Protein AF-A0AAX1EHW3-F1 (afdb_monomer_lite)

Sequence (86 aa):
MNKKVFLYGAVFGLISPIIGISAGLQISPVLGNILAFPVIILAYLTDKPFGTWGPSLILLAACLSVFIWTLLFGFISRIFTQSKSS

Structure (mmCIF, N/CA/C/O backbone):
data_AF-A0AAX1EHW3-F1
#
_entry.id   AF-A0AAX1EHW3-F1
#
loop_
_atom_site.group_PDB
_atom_site.id
_atom_site.type_symbol
_atom_site.label_atom_id
_atom_site.label_alt_id
_atom_site.label_comp_id
_atom_site.label_asym_id
_atom_site.label_entity_id
_atom_site.label_seq_id
_atom_site.pdbx_PDB_ins_code
_atom_site.Cartn_x
_atom_site.Cartn_y
_atom_site.Cartn_z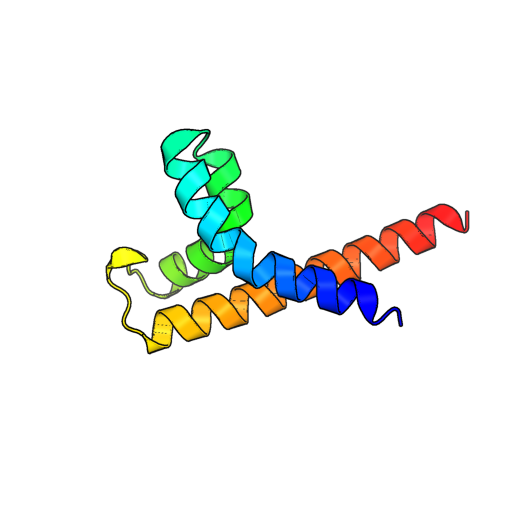
_atom_site.occupancy
_atom_site.B_iso_or_equiv
_atom_site.auth_seq_id
_atom_site.auth_comp_id
_atom_site.auth_asym_id
_atom_site.auth_atom_id
_atom_site.pdbx_PDB_model_num
ATOM 1 N N . MET A 1 1 ? -22.189 -0.337 12.545 1.00 57.50 1 MET A N 1
ATOM 2 C CA . MET A 1 1 ? -20.898 -0.362 11.813 1.00 57.50 1 MET A CA 1
ATOM 3 C C . MET A 1 1 ? -20.414 1.072 11.632 1.00 57.50 1 MET A C 1
ATOM 5 O O . MET A 1 1 ? -21.190 1.898 11.165 1.00 57.50 1 MET A O 1
ATOM 9 N N . ASN A 1 2 ? -19.201 1.407 12.074 1.00 72.06 2 ASN A N 1
ATOM 10 C CA . ASN A 1 2 ? -18.775 2.803 12.206 1.00 72.06 2 ASN A CA 1
ATOM 11 C C . ASN A 1 2 ? -18.213 3.327 10.867 1.00 72.06 2 ASN A C 1
ATOM 13 O O . ASN A 1 2 ? -17.065 3.049 10.527 1.00 72.06 2 ASN A O 1
ATOM 17 N N . LYS A 1 3 ? -19.029 4.060 10.090 1.00 77.25 3 LYS A N 1
ATOM 18 C CA . LYS A 1 3 ? -18.681 4.565 8.738 1.00 77.25 3 LYS A CA 1
ATOM 19 C C . LYS A 1 3 ? -17.359 5.350 8.706 1.00 77.25 3 LYS A C 1
ATOM 21 O O . LYS A 1 3 ? -16.642 5.316 7.713 1.00 77.25 3 LYS A O 1
ATOM 26 N N . LYS A 1 4 ? -17.012 6.003 9.819 1.00 81.50 4 LYS A N 1
ATOM 27 C CA . LYS A 1 4 ? -15.775 6.776 9.981 1.00 81.50 4 LYS A CA 1
ATOM 28 C C . LYS A 1 4 ? -14.518 5.909 9.852 1.00 81.50 4 LYS A C 1
ATOM 30 O O . LYS A 1 4 ? -13.576 6.320 9.194 1.00 81.50 4 LYS A O 1
ATOM 35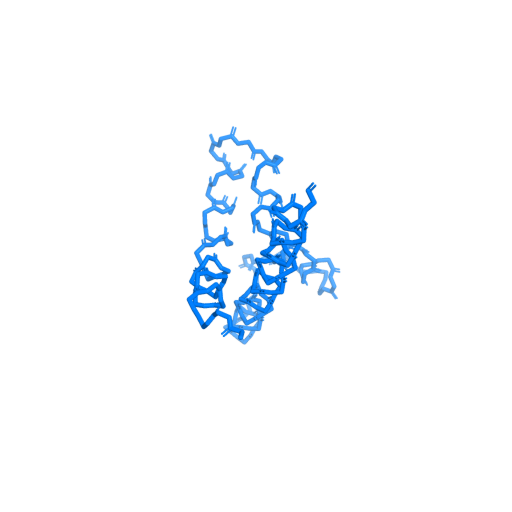 N N . VAL A 1 5 ? -14.518 4.694 10.408 1.00 81.44 5 VAL A N 1
ATOM 36 C CA . VAL A 1 5 ? -13.356 3.781 10.363 1.00 81.44 5 VAL A CA 1
ATOM 37 C C . VAL A 1 5 ? -13.045 3.350 8.930 1.00 81.44 5 VAL A C 1
ATOM 39 O O . VAL A 1 5 ? -11.884 3.318 8.537 1.00 81.44 5 VAL A O 1
ATOM 42 N N . PHE A 1 6 ? -14.085 3.088 8.135 1.00 80.88 6 PHE A N 1
ATOM 43 C CA . PHE A 1 6 ? -13.934 2.781 6.713 1.00 80.88 6 PHE A CA 1
ATOM 44 C C . PHE A 1 6 ? -13.370 3.971 5.936 1.00 80.88 6 PHE A C 1
ATOM 46 O O . PHE A 1 6 ? -12.469 3.791 5.125 1.00 80.88 6 PHE A O 1
ATOM 53 N N . LEU A 1 7 ? -13.851 5.185 6.218 1.00 86.12 7 LEU A N 1
ATOM 54 C CA . LEU A 1 7 ? -13.337 6.394 5.579 1.00 86.12 7 LEU A CA 1
ATOM 55 C C . LEU A 1 7 ? -11.854 6.624 5.910 1.00 86.12 7 LEU A C 1
ATOM 57 O O . LEU A 1 7 ? -11.071 6.906 5.008 1.00 86.12 7 LEU A O 1
ATOM 61 N N . TYR A 1 8 ? -11.453 6.445 7.174 1.00 84.69 8 TYR A N 1
ATOM 62 C CA . TYR A 1 8 ? -10.048 6.547 7.577 1.00 84.69 8 TYR A CA 1
ATOM 63 C C . TYR A 1 8 ? -9.176 5.489 6.903 1.00 84.69 8 TYR A C 1
ATOM 65 O O . TYR A 1 8 ? -8.121 5.831 6.383 1.00 84.69 8 TYR A O 1
ATOM 73 N N . GLY A 1 9 ? -9.627 4.232 6.857 1.00 85.81 9 GLY A N 1
ATOM 74 C CA . GLY A 1 9 ? -8.904 3.162 6.171 1.00 85.81 9 GLY A CA 1
ATOM 75 C C . GLY A 1 9 ? -8.762 3.412 4.667 1.00 85.81 9 GLY A C 1
ATOM 76 O O . GLY A 1 9 ? -7.696 3.167 4.108 1.00 85.81 9 GLY A O 1
ATOM 77 N N . ALA A 1 10 ? -9.788 3.978 4.026 1.00 86.44 10 ALA A N 1
ATOM 78 C CA . ALA A 1 10 ? -9.751 4.302 2.605 1.00 86.44 10 ALA A CA 1
ATOM 79 C C . ALA A 1 10 ? -8.796 5.463 2.295 1.00 86.44 10 ALA A C 1
ATOM 81 O O . ALA A 1 10 ? -7.961 5.352 1.399 1.00 86.44 10 ALA A O 1
ATOM 82 N N . VAL A 1 11 ? -8.873 6.555 3.062 1.00 89.31 11 VAL A N 1
ATOM 83 C CA . VAL A 1 11 ? -7.962 7.703 2.916 1.00 89.31 11 VAL A CA 1
ATOM 84 C C . VAL A 1 11 ? -6.522 7.279 3.204 1.00 89.31 11 VAL A C 1
ATOM 86 O O . VAL A 1 11 ? -5.615 7.603 2.438 1.00 89.31 11 VAL A O 1
ATOM 89 N N . PHE A 1 12 ? -6.311 6.494 4.263 1.00 90.00 12 PHE A N 1
ATOM 90 C CA . PHE A 1 12 ? -4.995 5.966 4.597 1.00 90.00 12 PHE A CA 1
ATOM 91 C C . PHE A 1 12 ? -4.461 5.053 3.494 1.00 90.00 12 PHE A C 1
ATOM 93 O O . PHE A 1 12 ? -3.315 5.203 3.093 1.00 90.00 12 PHE A O 1
ATOM 100 N N . GLY A 1 13 ? -5.283 4.161 2.938 1.00 88.25 13 GLY A N 1
ATOM 101 C CA . GLY A 1 13 ? -4.858 3.268 1.864 1.00 88.25 13 GLY A CA 1
ATOM 102 C C . GLY A 1 13 ? -4.478 3.976 0.566 1.00 88.25 13 GLY A C 1
ATOM 103 O O . GLY A 1 13 ? -3.691 3.436 -0.206 1.00 88.25 13 GLY A O 1
ATOM 104 N N . LEU A 1 14 ? -4.968 5.193 0.337 1.00 88.88 14 LEU A N 1
ATOM 105 C CA . LEU A 1 14 ? -4.600 5.991 -0.832 1.00 88.88 14 LEU A CA 1
ATOM 106 C C . LEU A 1 14 ? -3.260 6.719 -0.630 1.00 88.88 14 LEU A C 1
ATOM 108 O O . LEU A 1 14 ? -2.454 6.817 -1.551 1.00 88.88 14 LEU A O 1
ATOM 112 N N . ILE A 1 15 ? -2.999 7.183 0.593 1.00 88.56 15 ILE A N 1
ATOM 113 C CA . ILE A 1 15 ? -1.800 7.958 0.943 1.00 88.56 15 ILE A CA 1
ATOM 114 C C . ILE A 1 15 ? -0.617 7.042 1.314 1.00 88.56 15 ILE A C 1
ATOM 116 O O . ILE A 1 15 ? 0.535 7.345 1.002 1.00 88.56 15 ILE A O 1
ATOM 120 N N . SER A 1 16 ? -0.896 5.907 1.957 1.00 88.94 16 SER A N 1
ATOM 121 C CA . SER A 1 16 ? 0.091 4.971 2.506 1.00 88.94 16 SER A CA 1
ATOM 122 C C . SER A 1 16 ? 1.122 4.488 1.477 1.00 88.94 16 SER A C 1
ATOM 124 O O . SER A 1 16 ? 2.309 4.565 1.782 1.00 88.94 16 SER A O 1
ATOM 126 N N . PRO A 1 17 ? 0.760 4.107 0.235 1.00 85.12 17 PRO A N 1
ATOM 127 C CA . PRO A 1 17 ? 1.750 3.727 -0.773 1.00 85.12 17 PRO A CA 1
ATOM 128 C C . PRO A 1 17 ? 2.722 4.850 -1.144 1.00 85.12 17 PRO A C 1
ATOM 130 O O . PRO A 1 17 ? 3.915 4.605 -1.302 1.00 85.12 17 PRO A O 1
ATOM 133 N N . ILE A 1 18 ? 2.229 6.088 -1.251 1.00 85.19 18 ILE A N 1
ATOM 134 C CA . ILE A 1 18 ? 3.035 7.261 -1.626 1.00 85.19 18 ILE A CA 1
ATOM 135 C C . ILE A 1 18 ? 4.043 7.574 -0.517 1.00 85.19 18 ILE A C 1
ATOM 137 O O . ILE A 1 18 ? 5.235 7.774 -0.775 1.00 85.19 18 ILE A O 1
ATOM 141 N N . ILE A 1 19 ? 3.570 7.565 0.732 1.00 86.50 19 ILE A N 1
ATOM 142 C CA . ILE A 1 19 ? 4.433 7.729 1.901 1.00 86.50 19 ILE A CA 1
ATOM 143 C C . ILE A 1 19 ? 5.400 6.550 2.009 1.00 86.50 19 ILE A C 1
ATOM 145 O O . ILE A 1 19 ? 6.573 6.768 2.275 1.00 86.50 19 ILE A O 1
ATOM 149 N N . GLY A 1 20 ? 4.952 5.320 1.764 1.00 85.50 20 GLY A N 1
ATOM 150 C CA . GLY A 1 20 ? 5.769 4.113 1.861 1.00 85.50 20 GLY A CA 1
ATOM 151 C C . GLY A 1 20 ? 6.943 4.111 0.889 1.00 85.50 20 GLY A C 1
ATOM 152 O O . GLY A 1 20 ? 8.069 3.848 1.296 1.00 85.50 20 GLY A O 1
ATOM 153 N N . ILE A 1 21 ? 6.719 4.494 -0.369 1.00 84.25 21 ILE A N 1
ATOM 154 C CA . ILE A 1 21 ? 7.799 4.622 -1.358 1.00 84.25 21 ILE A CA 1
ATOM 155 C C . ILE A 1 21 ? 8.798 5.709 -0.930 1.00 84.25 21 ILE A C 1
ATOM 157 O O . ILE A 1 21 ? 10.009 5.497 -0.978 1.00 84.25 21 ILE A O 1
ATOM 161 N N . SER A 1 22 ? 8.302 6.850 -0.445 1.00 84.31 22 SER A N 1
ATOM 162 C CA . SER A 1 22 ? 9.149 7.982 -0.040 1.00 84.31 22 SER A CA 1
ATOM 163 C C . SER A 1 22 ? 9.955 7.679 1.233 1.00 84.31 22 SER A C 1
ATOM 165 O O . SER A 1 22 ? 11.165 7.898 1.285 1.00 84.31 22 SER A O 1
ATOM 167 N N . ALA A 1 23 ? 9.302 7.113 2.250 1.00 83.31 23 ALA A N 1
ATOM 168 C CA . ALA A 1 23 ? 9.907 6.710 3.517 1.00 83.31 23 ALA A CA 1
ATOM 169 C C . ALA A 1 23 ? 10.858 5.518 3.350 1.00 83.31 23 ALA A C 1
ATOM 171 O O . ALA A 1 23 ? 11.878 5.453 4.033 1.00 83.31 23 ALA A O 1
ATOM 172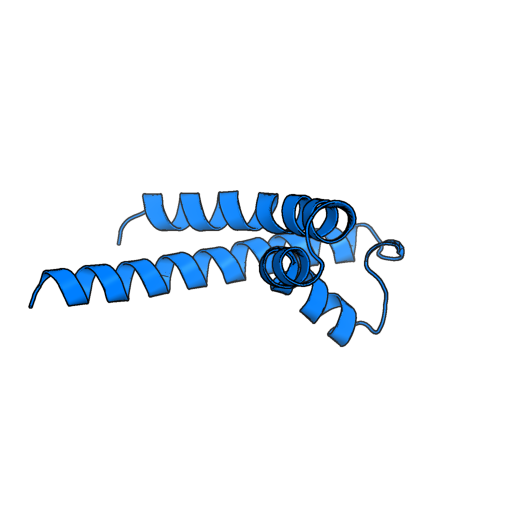 N N . GLY A 1 24 ? 10.556 4.601 2.426 1.00 83.75 24 GLY A N 1
ATOM 173 C CA . GLY A 1 24 ? 11.428 3.486 2.064 1.00 83.75 24 GLY A CA 1
ATOM 174 C C . GLY A 1 24 ? 12.771 3.945 1.508 1.00 83.75 24 GLY A C 1
ATOM 175 O O . GLY A 1 24 ? 13.798 3.346 1.815 1.00 83.75 24 GLY A O 1
ATOM 176 N N . LEU A 1 25 ? 12.759 5.036 0.739 1.00 81.56 25 LEU A N 1
ATOM 177 C CA . LEU A 1 25 ? 13.956 5.596 0.122 1.00 81.56 25 LEU A CA 1
ATOM 178 C C . LEU A 1 25 ? 14.768 6.484 1.078 1.00 81.56 25 LEU A C 1
ATOM 180 O O . LEU A 1 25 ? 15.991 6.494 0.996 1.00 81.56 25 LEU A O 1
ATOM 184 N N . GLN A 1 26 ? 14.103 7.236 1.964 1.00 83.06 26 GLN A N 1
ATOM 185 C CA . GLN A 1 26 ? 14.753 8.283 2.769 1.00 83.06 26 GLN A CA 1
ATOM 186 C C . GLN A 1 26 ? 14.955 7.935 4.250 1.00 83.06 26 GLN A C 1
ATOM 188 O O . GLN A 1 26 ? 15.840 8.502 4.883 1.00 83.06 26 GLN A O 1
ATOM 193 N N . ILE A 1 27 ? 14.133 7.052 4.825 1.00 83.12 27 ILE A N 1
ATOM 194 C CA . ILE A 1 27 ? 14.082 6.823 6.279 1.00 83.12 27 ILE A CA 1
ATOM 195 C C . ILE A 1 27 ? 14.480 5.387 6.610 1.00 83.12 27 ILE A C 1
ATOM 197 O O . ILE A 1 27 ? 15.412 5.151 7.374 1.00 83.12 27 ILE A O 1
ATOM 201 N N . SER A 1 28 ? 13.747 4.412 6.070 1.00 87.38 28 SER A N 1
ATOM 202 C CA . SER A 1 28 ? 14.001 2.998 6.327 1.00 87.38 28 SER A CA 1
ATOM 203 C C . SER A 1 28 ? 13.285 2.109 5.306 1.00 87.38 28 SER A C 1
ATOM 205 O O . SER A 1 28 ? 12.056 2.204 5.186 1.00 87.38 28 SER A O 1
ATOM 207 N N . PRO A 1 29 ? 13.997 1.164 4.661 1.00 85.19 29 PRO A N 1
ATOM 208 C CA . PRO A 1 29 ? 13.394 0.191 3.750 1.00 85.19 29 PRO A CA 1
ATOM 209 C C . PRO A 1 29 ? 12.285 -0.641 4.406 1.00 85.19 29 PRO A C 1
ATOM 211 O O . PRO A 1 29 ? 11.288 -0.969 3.768 1.00 85.19 29 PRO A O 1
ATOM 214 N N . VAL A 1 30 ? 12.422 -0.951 5.700 1.00 87.88 30 VAL A N 1
ATOM 215 C CA . VAL A 1 30 ? 11.444 -1.765 6.438 1.00 87.88 30 VAL A CA 1
ATOM 216 C C . VAL A 1 30 ? 10.110 -1.033 6.558 1.00 87.88 30 VAL A C 1
ATOM 218 O O . VAL A 1 30 ? 9.060 -1.601 6.264 1.00 87.88 30 VAL A O 1
ATOM 221 N N . LEU A 1 31 ? 10.145 0.244 6.947 1.00 83.38 31 LEU A N 1
ATOM 222 C CA . LEU A 1 31 ? 8.935 1.045 7.112 1.00 83.38 31 LEU A CA 1
ATOM 223 C C . LEU A 1 31 ? 8.242 1.290 5.766 1.00 83.38 31 LEU A C 1
ATOM 225 O O . LEU A 1 31 ? 7.018 1.186 5.671 1.00 83.38 31 LEU A O 1
ATOM 229 N N . GLY A 1 32 ? 9.031 1.547 4.719 1.00 86.81 32 GLY A N 1
ATOM 230 C CA . GLY A 1 32 ? 8.514 1.680 3.362 1.00 86.81 32 GLY A CA 1
ATOM 231 C C . GLY A 1 32 ? 7.812 0.417 2.875 1.00 86.81 32 GLY A C 1
ATOM 232 O O . GLY A 1 32 ? 6.713 0.502 2.328 1.00 86.81 32 GLY A O 1
ATOM 233 N N . ASN A 1 33 ? 8.383 -0.755 3.167 1.00 87.44 33 ASN A N 1
ATOM 234 C CA . ASN A 1 33 ? 7.789 -2.034 2.796 1.00 87.44 33 ASN A CA 1
ATOM 235 C C . ASN A 1 33 ? 6.455 -2.309 3.496 1.00 87.44 33 ASN A C 1
ATOM 237 O O . ASN A 1 33 ? 5.548 -2.860 2.880 1.00 87.44 33 ASN A O 1
ATOM 241 N N . ILE A 1 34 ? 6.308 -1.906 4.760 1.00 87.94 34 ILE A N 1
ATOM 242 C CA . ILE A 1 34 ? 5.052 -2.076 5.505 1.00 87.94 34 ILE A CA 1
ATOM 243 C C . ILE A 1 34 ? 3.949 -1.184 4.920 1.00 87.94 34 ILE A C 1
ATOM 245 O O . ILE A 1 34 ? 2.833 -1.641 4.682 1.00 87.94 34 ILE A O 1
ATOM 249 N N . LEU A 1 35 ? 4.258 0.087 4.661 1.00 87.88 35 LEU A N 1
ATOM 250 C CA . LEU A 1 35 ? 3.296 1.062 4.135 1.00 87.88 35 LEU A CA 1
ATOM 251 C C . LEU A 1 35 ? 2.898 0.749 2.682 1.00 87.88 35 LEU A C 1
ATOM 253 O O . LEU A 1 35 ? 1.715 0.719 2.338 1.00 87.88 35 LEU A O 1
ATOM 257 N N . ALA A 1 36 ? 3.881 0.436 1.836 1.00 89.00 36 ALA A N 1
ATOM 258 C CA . ALA A 1 36 ? 3.673 0.098 0.430 1.00 89.00 36 ALA A CA 1
ATOM 259 C C . ALA A 1 36 ? 3.352 -1.389 0.191 1.00 89.00 36 ALA A C 1
ATOM 261 O O . ALA A 1 36 ? 3.320 -1.823 -0.961 1.00 89.00 36 ALA A O 1
ATOM 262 N N . PHE A 1 37 ? 3.075 -2.173 1.239 1.00 88.56 37 PHE A N 1
ATOM 263 C CA . PHE A 1 37 ? 2.842 -3.619 1.147 1.00 88.56 37 PHE A CA 1
ATOM 264 C C . PHE A 1 37 ? 1.837 -4.038 0.052 1.00 88.56 37 PHE A C 1
ATOM 266 O O . PHE A 1 37 ? 2.168 -4.933 -0.729 1.00 88.56 37 PHE A O 1
ATOM 273 N N . PRO A 1 38 ? 0.667 -3.381 -0.110 1.00 87.62 38 PRO A N 1
ATOM 274 C CA . PRO A 1 38 ? -0.260 -3.693 -1.202 1.00 87.62 38 PRO A CA 1
ATOM 275 C C . PRO A 1 38 ? 0.359 -3.570 -2.599 1.00 87.62 38 PRO A C 1
ATOM 277 O O . PRO A 1 38 ? 0.105 -4.391 -3.478 1.00 87.62 38 PRO A O 1
ATOM 280 N N . VAL A 1 39 ? 1.187 -2.544 -2.801 1.00 87.81 39 VAL A N 1
ATOM 281 C CA . VAL A 1 39 ? 1.862 -2.274 -4.076 1.00 87.81 39 VAL A CA 1
ATOM 282 C C . VAL A 1 39 ? 2.988 -3.275 -4.303 1.00 87.81 39 VAL A C 1
ATOM 284 O O . VAL A 1 39 ? 3.165 -3.754 -5.418 1.00 87.81 39 VAL A O 1
ATOM 287 N N . ILE A 1 40 ? 3.705 -3.642 -3.243 1.00 88.62 40 ILE A N 1
ATOM 288 C CA . ILE A 1 40 ? 4.774 -4.639 -3.294 1.00 88.62 40 ILE A CA 1
ATOM 289 C C . ILE A 1 40 ? 4.220 -6.007 -3.688 1.00 88.62 40 ILE A C 1
ATOM 291 O O . ILE A 1 40 ? 4.773 -6.638 -4.582 1.00 88.62 40 ILE A O 1
ATOM 295 N N . ILE A 1 41 ? 3.105 -6.446 -3.093 1.00 88.25 41 ILE A N 1
ATOM 296 C CA . ILE A 1 41 ? 2.447 -7.698 -3.497 1.00 88.25 41 ILE A CA 1
ATOM 297 C C . ILE A 1 41 ? 2.111 -7.666 -4.984 1.00 88.25 41 ILE A C 1
ATOM 299 O O . ILE A 1 41 ? 2.403 -8.615 -5.703 1.00 88.25 41 ILE A O 1
ATOM 303 N N . LEU A 1 42 ? 1.515 -6.573 -5.460 1.00 88.44 42 LEU A N 1
ATOM 304 C CA . LEU A 1 42 ? 1.138 -6.473 -6.863 1.00 88.44 42 LEU A CA 1
ATOM 305 C C . LEU A 1 42 ? 2.371 -6.450 -7.788 1.00 88.44 42 LEU A C 1
ATOM 307 O O . LEU A 1 42 ? 2.311 -6.994 -8.887 1.00 88.44 42 LEU A O 1
ATOM 311 N N . ALA A 1 43 ? 3.507 -5.911 -7.337 1.00 88.06 43 ALA A N 1
ATOM 312 C CA . ALA A 1 43 ? 4.787 -5.992 -8.049 1.00 88.06 43 ALA A CA 1
ATOM 313 C C . ALA A 1 43 ? 5.329 -7.418 -8.122 1.00 88.06 43 ALA A C 1
ATOM 315 O O . ALA A 1 43 ? 5.753 -7.835 -9.196 1.00 88.06 43 ALA A O 1
ATOM 316 N N . TYR A 1 44 ? 5.226 -8.187 -7.036 1.00 88.50 44 TYR A N 1
ATOM 317 C CA . TYR A 1 44 ? 5.562 -9.611 -7.049 1.00 88.50 44 TYR A CA 1
ATOM 318 C C . TYR A 1 44 ? 4.634 -10.422 -7.959 1.00 88.50 44 TYR A C 1
ATOM 320 O O . TYR A 1 44 ? 5.099 -11.302 -8.666 1.00 88.50 44 TYR A O 1
ATOM 328 N N . LEU A 1 45 ? 3.334 -10.117 -7.986 1.00 89.00 45 LEU A N 1
ATOM 329 C CA . LEU A 1 45 ? 2.372 -10.832 -8.835 1.00 89.00 45 LEU A CA 1
ATOM 330 C C . LEU A 1 45 ? 2.524 -10.524 -10.328 1.00 89.00 45 LEU A C 1
ATOM 332 O O . LEU A 1 45 ? 2.056 -11.291 -11.164 1.00 89.00 45 LEU A O 1
ATOM 336 N N . THR A 1 46 ? 3.104 -9.374 -10.665 1.00 88.31 46 THR A N 1
ATOM 337 C CA . THR A 1 46 ? 3.236 -8.911 -12.052 1.00 88.31 46 THR A CA 1
ATOM 338 C C . THR A 1 46 ? 4.655 -9.031 -12.591 1.00 88.31 46 THR A C 1
ATOM 340 O O . THR A 1 46 ? 4.866 -8.694 -13.757 1.00 88.31 46 THR A O 1
ATOM 343 N N . ASP A 1 47 ? 5.609 -9.468 -11.758 1.00 87.88 47 ASP A N 1
ATOM 344 C CA . ASP A 1 47 ? 7.052 -9.503 -12.033 1.00 87.88 47 ASP A CA 1
ATOM 345 C C . ASP A 1 47 ? 7.581 -8.189 -12.637 1.00 87.88 47 ASP A C 1
ATOM 347 O O . ASP A 1 47 ? 8.503 -8.160 -13.456 1.00 87.88 47 ASP A O 1
ATOM 351 N N . LYS A 1 48 ? 6.967 -7.061 -12.257 1.00 87.00 48 LYS A N 1
ATOM 352 C CA . LYS A 1 48 ? 7.267 -5.736 -12.807 1.00 87.00 48 LYS A CA 1
ATOM 353 C C . LYS A 1 48 ? 7.446 -4.710 -11.696 1.00 87.00 48 LYS A C 1
ATOM 355 O O . LYS A 1 48 ? 6.545 -4.552 -10.868 1.00 87.00 48 LYS A O 1
ATOM 360 N N . PRO A 1 49 ? 8.549 -3.942 -11.699 1.00 85.56 49 PRO A N 1
ATOM 361 C CA . PRO A 1 49 ? 8.752 -2.887 -10.719 1.00 85.56 49 PRO A CA 1
ATOM 362 C C . PRO A 1 49 ? 7.740 -1.754 -10.928 1.00 85.56 49 PRO A C 1
ATOM 364 O O . PRO A 1 49 ? 7.406 -1.410 -12.064 1.00 85.56 49 PRO A O 1
ATOM 367 N N . PHE A 1 50 ? 7.308 -1.131 -9.828 1.00 81.69 50 PHE A N 1
ATOM 368 C CA . PHE A 1 50 ? 6.278 -0.082 -9.813 1.00 81.69 50 PHE A CA 1
ATOM 369 C C . PHE A 1 50 ? 6.514 1.036 -10.844 1.00 81.69 50 PHE A C 1
ATOM 371 O O . PHE A 1 50 ? 5.584 1.461 -11.523 1.00 81.69 50 PHE A O 1
ATOM 378 N N . GLY A 1 51 ? 7.766 1.469 -11.032 1.00 82.69 51 GLY A N 1
ATOM 379 C CA . GLY A 1 51 ? 8.122 2.531 -11.984 1.00 82.69 51 GLY A CA 1
ATOM 380 C C . GLY A 1 51 ? 7.901 2.194 -13.467 1.00 82.69 51 GLY A C 1
ATOM 381 O O . GLY A 1 51 ? 8.009 3.079 -14.305 1.00 82.69 51 GLY A O 1
ATOM 382 N N . THR A 1 52 ? 7.591 0.937 -13.803 1.00 88.38 52 THR A N 1
ATOM 383 C CA . THR A 1 52 ? 7.322 0.484 -15.184 1.00 88.38 52 THR A CA 1
ATOM 384 C C . THR A 1 52 ? 5.837 0.282 -15.475 1.00 88.38 52 THR A C 1
ATOM 386 O O . THR A 1 52 ? 5.460 -0.144 -16.568 1.00 88.38 52 THR A O 1
ATOM 389 N N . TRP A 1 53 ? 4.973 0.533 -14.493 1.00 91.75 53 TRP A N 1
ATOM 390 C CA . TRP A 1 53 ? 3.552 0.262 -14.627 1.00 91.75 53 TRP A CA 1
ATOM 391 C C . TRP A 1 53 ? 2.840 1.304 -15.479 1.00 91.75 53 TRP A C 1
ATOM 393 O O . TRP A 1 53 ? 3.049 2.508 -15.348 1.00 91.75 53 TRP A O 1
ATOM 403 N N . GLY A 1 54 ? 1.933 0.819 -16.326 1.00 9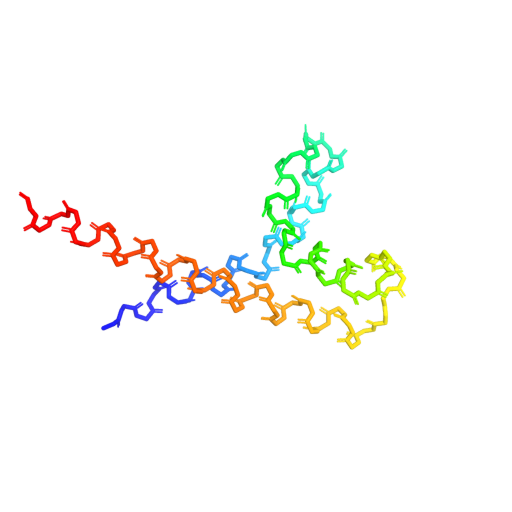1.62 54 GLY A N 1
ATOM 404 C CA . GLY A 1 54 ? 0.989 1.679 -17.024 1.00 91.62 54 GLY A CA 1
ATOM 405 C C . GLY A 1 54 ? -0.089 2.242 -16.082 1.00 91.62 54 GLY A C 1
ATOM 406 O O . GLY A 1 54 ? -0.289 1.721 -14.979 1.00 91.62 54 GLY A O 1
ATOM 407 N N . PRO A 1 55 ? -0.855 3.251 -16.533 1.00 89.75 55 PRO A N 1
ATOM 408 C CA . PRO A 1 55 ? -1.880 3.912 -15.720 1.00 89.75 55 PRO A CA 1
ATOM 409 C C . PRO A 1 55 ? -2.928 2.959 -15.128 1.00 89.75 55 PRO A C 1
ATOM 411 O O . PRO A 1 55 ? -3.383 3.150 -14.004 1.00 89.75 55 PRO A O 1
ATOM 414 N N . SER A 1 56 ? -3.288 1.902 -15.860 1.00 89.31 56 SER A N 1
ATOM 415 C CA . SER A 1 56 ? -4.253 0.887 -15.423 1.00 89.31 56 SER A CA 1
ATOM 416 C C . SER A 1 56 ? -3.767 0.083 -14.214 1.00 89.31 56 SER A C 1
ATOM 418 O O . SER A 1 56 ? -4.525 -0.125 -13.269 1.00 89.31 56 SER A O 1
ATOM 420 N N . LEU A 1 57 ? -2.498 -0.329 -14.214 1.00 88.81 57 LEU A N 1
ATOM 421 C CA . LEU A 1 57 ? -1.871 -1.060 -13.108 1.00 88.81 57 LEU A CA 1
ATOM 422 C C . LEU A 1 57 ? -1.725 -0.182 -11.866 1.00 88.81 57 LEU A C 1
ATOM 424 O O . LEU A 1 57 ? -1.994 -0.641 -10.760 1.00 88.81 57 LEU A O 1
ATOM 428 N N . ILE A 1 58 ? -1.375 1.093 -12.050 1.00 88.50 58 ILE A N 1
ATOM 429 C CA . ILE A 1 58 ? -1.302 2.074 -10.959 1.00 88.50 58 ILE A CA 1
ATOM 430 C C . ILE A 1 58 ? -2.681 2.268 -10.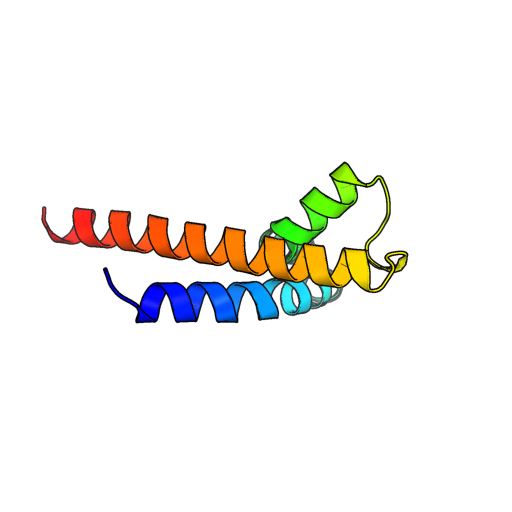317 1.00 88.50 58 ILE A C 1
ATOM 432 O O . ILE A 1 58 ? -2.799 2.239 -9.092 1.00 88.50 58 ILE A O 1
ATOM 436 N N . LEU A 1 59 ? -3.733 2.416 -11.129 1.00 89.31 59 LEU A N 1
ATOM 437 C CA . LEU A 1 59 ? -5.101 2.552 -10.629 1.00 89.31 59 LEU A CA 1
ATOM 438 C C . LEU A 1 59 ? -5.538 1.301 -9.855 1.00 89.31 59 LEU A C 1
ATOM 440 O O . LEU A 1 59 ? -6.094 1.405 -8.762 1.00 89.31 59 LEU A O 1
ATOM 444 N N . LEU A 1 60 ? -5.234 0.117 -10.390 1.00 89.44 60 LEU A N 1
ATOM 445 C CA . LEU A 1 60 ? -5.543 -1.154 -9.742 1.00 89.44 60 LEU A CA 1
ATOM 446 C C . LEU A 1 60 ? -4.805 -1.293 -8.405 1.00 89.44 60 LEU A C 1
ATOM 448 O O . LEU A 1 60 ? -5.410 -1.693 -7.413 1.00 89.44 60 LEU A O 1
ATOM 452 N N . ALA A 1 61 ? -3.537 -0.889 -8.346 1.00 88.31 61 ALA A N 1
ATOM 453 C CA . ALA A 1 61 ? -2.751 -0.873 -7.119 1.00 88.31 61 ALA A CA 1
ATOM 454 C C . ALA A 1 61 ? -3.326 0.074 -6.063 1.00 88.31 61 ALA A C 1
ATOM 456 O O . ALA A 1 61 ? -3.391 -0.280 -4.886 1.00 88.31 61 ALA A O 1
ATOM 457 N N . ALA A 1 62 ? -3.786 1.256 -6.479 1.00 88.31 62 ALA A N 1
ATOM 458 C CA . ALA A 1 62 ? -4.443 2.204 -5.588 1.00 88.31 62 ALA A CA 1
ATOM 459 C C . ALA A 1 62 ? -5.747 1.617 -5.025 1.00 88.31 62 ALA A C 1
ATOM 461 O O . ALA A 1 62 ? -5.954 1.638 -3.812 1.00 88.31 62 ALA A O 1
ATOM 462 N N . CYS A 1 63 ? -6.588 1.014 -5.872 1.00 90.44 63 CYS A N 1
ATOM 463 C CA . CYS A 1 63 ? -7.806 0.329 -5.432 1.00 90.44 63 CYS A CA 1
ATOM 464 C C . CYS A 1 63 ? -7.507 -0.825 -4.465 1.00 90.44 63 CYS A C 1
ATOM 466 O O . CYS A 1 63 ? -8.162 -0.942 -3.427 1.00 90.44 63 CYS A O 1
ATOM 468 N N . LEU A 1 64 ? -6.499 -1.647 -4.770 1.00 90.06 64 LEU A N 1
ATOM 469 C CA . LEU A 1 64 ? -6.076 -2.759 -3.920 1.00 90.06 64 LEU A CA 1
ATOM 470 C C . LEU A 1 64 ? -5.581 -2.257 -2.558 1.00 90.06 64 LEU A C 1
ATOM 472 O O . LEU A 1 64 ? -5.944 -2.804 -1.519 1.00 90.06 64 LEU A O 1
ATOM 476 N N . SER A 1 65 ? -4.798 -1.179 -2.557 1.00 92.06 65 SER A N 1
ATOM 477 C CA . SER A 1 65 ? -4.286 -0.559 -1.338 1.00 92.06 65 SER A CA 1
ATOM 478 C C . SER A 1 65 ? -5.411 -0.015 -0.461 1.00 92.06 65 SER A C 1
ATOM 480 O O . SER A 1 65 ? -5.481 -0.334 0.726 1.00 92.06 65 SER A O 1
ATOM 482 N N . VAL A 1 66 ? -6.343 0.740 -1.050 1.00 91.62 66 VAL A N 1
ATOM 483 C CA . VAL A 1 66 ? -7.549 1.233 -0.369 1.00 91.62 66 VAL A CA 1
ATOM 484 C C . VAL A 1 66 ? -8.323 0.075 0.256 1.00 91.62 66 VAL A C 1
ATOM 486 O O . VAL A 1 66 ? -8.691 0.145 1.429 1.00 91.62 66 VAL A O 1
ATOM 489 N N . PHE A 1 67 ? -8.536 -1.006 -0.493 1.00 90.19 67 PHE A N 1
ATOM 490 C CA . PHE A 1 67 ? -9.267 -2.175 -0.018 1.00 90.19 67 PHE A CA 1
ATOM 491 C C . PHE A 1 67 ? -8.572 -2.861 1.169 1.00 90.19 67 PHE A C 1
ATOM 493 O O . PHE A 1 67 ? -9.199 -3.065 2.211 1.00 90.19 67 PHE A O 1
ATOM 500 N N . ILE A 1 68 ? -7.273 -3.153 1.051 1.00 90.81 68 ILE A N 1
ATOM 501 C CA . ILE A 1 68 ? -6.487 -3.831 2.094 1.00 90.81 68 ILE A CA 1
ATOM 502 C C . ILE A 1 68 ? -6.442 -2.999 3.378 1.00 90.81 68 ILE A C 1
ATOM 504 O O . ILE A 1 68 ? -6.731 -3.515 4.459 1.00 90.81 68 ILE A O 1
ATOM 508 N N . TRP A 1 69 ? -6.138 -1.704 3.280 1.00 90.56 69 TRP A N 1
ATOM 509 C CA . TRP A 1 69 ? -6.063 -0.832 4.454 1.00 90.56 69 TRP A CA 1
ATOM 510 C C . TRP A 1 69 ? -7.425 -0.619 5.111 1.00 90.56 69 TRP A C 1
ATOM 512 O O . TRP A 1 69 ? -7.526 -0.617 6.338 1.00 90.56 69 TRP A O 1
ATOM 522 N N . THR A 1 70 ? -8.494 -0.529 4.323 1.00 89.12 70 THR A N 1
ATOM 523 C CA . THR A 1 70 ? -9.861 -0.463 4.851 1.00 89.12 70 THR A CA 1
ATOM 524 C C . THR A 1 70 ? -10.229 -1.724 5.634 1.00 89.12 70 THR A C 1
ATOM 526 O O . THR A 1 70 ? -10.784 -1.624 6.732 1.00 89.12 70 THR A O 1
ATOM 529 N N . LEU A 1 71 ? -9.885 -2.909 5.117 1.00 89.44 71 LEU A N 1
ATOM 530 C CA . LEU A 1 71 ? -10.099 -4.172 5.824 1.00 89.44 71 LEU A CA 1
ATOM 531 C C . LEU A 1 71 ? -9.271 -4.263 7.108 1.00 89.44 71 LEU A C 1
ATOM 533 O O . LEU A 1 71 ? -9.819 -4.641 8.143 1.00 89.44 71 LEU A O 1
ATOM 537 N N . LEU A 1 72 ? -7.995 -3.871 7.070 1.00 88.88 72 LEU A N 1
ATOM 538 C CA . LEU A 1 72 ? -7.116 -3.859 8.242 1.00 88.88 72 LEU A CA 1
ATOM 539 C C . LEU A 1 72 ? -7.659 -2.953 9.349 1.00 88.88 72 LEU A C 1
ATOM 541 O O . LEU A 1 72 ? -7.827 -3.401 10.481 1.00 88.88 72 LEU A O 1
ATOM 545 N N . PHE A 1 73 ? -8.008 -1.706 9.029 1.00 86.69 73 PHE A N 1
ATOM 546 C CA . PHE A 1 73 ? -8.601 -0.780 9.999 1.00 86.69 73 PHE A CA 1
ATOM 547 C C . PHE A 1 73 ? -9.943 -1.295 10.531 1.00 86.69 73 PHE A C 1
ATOM 549 O O . PHE A 1 73 ? -10.215 -1.210 11.732 1.00 86.69 73 PHE A O 1
ATOM 556 N N . GLY A 1 74 ? -10.771 -1.880 9.661 1.00 86.50 74 GLY A N 1
ATOM 557 C CA . GLY A 1 74 ? -12.015 -2.532 10.055 1.00 86.50 74 GLY A CA 1
ATOM 558 C C . GLY A 1 74 ? -11.782 -3.666 11.056 1.00 86.50 74 GLY A C 1
ATOM 559 O O . GLY A 1 74 ? -12.444 -3.711 12.095 1.00 86.50 74 GLY A O 1
ATOM 560 N N . PHE A 1 75 ? -10.813 -4.540 10.790 1.00 87.06 75 PHE A N 1
ATOM 561 C CA . PHE A 1 75 ? -10.467 -5.670 11.648 1.00 87.06 75 PHE A CA 1
ATOM 562 C C . PHE A 1 75 ? -9.893 -5.218 12.996 1.00 87.06 75 PHE A C 1
ATOM 564 O O . PHE A 1 75 ? -10.398 -5.621 14.043 1.00 87.06 75 PHE A O 1
ATOM 571 N N . ILE A 1 76 ? -8.929 -4.296 12.980 1.00 86.69 76 ILE A N 1
ATOM 572 C CA . ILE A 1 76 ? -8.333 -3.709 14.187 1.00 86.69 76 ILE A CA 1
ATOM 573 C C . ILE A 1 76 ? -9.415 -3.056 15.050 1.00 86.69 76 ILE A C 1
ATOM 575 O O . ILE A 1 76 ? -9.499 -3.326 16.246 1.00 86.69 76 ILE A O 1
ATOM 579 N N . SER A 1 77 ? -10.310 -2.262 14.451 1.00 83.69 77 SER A N 1
ATOM 580 C CA . SER A 1 77 ? -11.385 -1.607 15.204 1.00 83.69 77 SER A CA 1
ATOM 581 C C . SER A 1 77 ? -12.309 -2.605 15.908 1.00 83.69 77 SER A C 1
ATOM 583 O O . SER A 1 77 ? -12.766 -2.337 17.020 1.00 83.69 77 SER A O 1
ATOM 585 N N . ARG A 1 78 ? -12.558 -3.775 15.299 1.00 82.88 78 ARG A N 1
ATOM 586 C CA . ARG A 1 78 ? -13.350 -4.844 15.918 1.00 82.88 78 ARG A CA 1
ATOM 587 C C . ARG A 1 78 ? -12.620 -5.460 17.105 1.00 82.88 78 ARG A C 1
ATOM 589 O O . ARG A 1 78 ? -13.239 -5.588 18.154 1.00 82.88 78 ARG A O 1
ATOM 596 N N . ILE A 1 79 ? -11.330 -5.773 16.974 1.00 84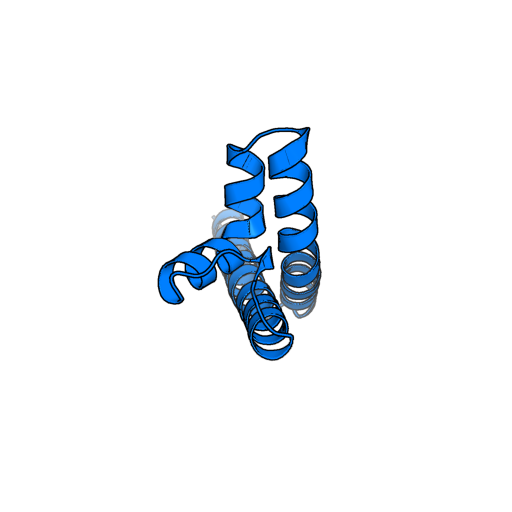.94 79 ILE A N 1
ATOM 597 C CA . ILE A 1 79 ? -10.526 -6.326 18.077 1.00 84.94 79 ILE A CA 1
ATOM 598 C C . ILE A 1 79 ? -10.475 -5.348 19.255 1.00 84.94 79 ILE A C 1
ATOM 600 O O . ILE A 1 79 ? -10.768 -5.731 20.383 1.00 84.94 79 ILE A O 1
ATOM 604 N N . PHE A 1 80 ? -10.177 -4.071 19.004 1.00 79.38 80 PHE A N 1
ATOM 605 C CA . PHE A 1 80 ? -10.129 -3.058 20.065 1.00 79.38 80 PHE A CA 1
ATOM 606 C C . PHE A 1 80 ? -11.489 -2.844 20.741 1.00 79.38 80 PHE A C 1
ATOM 608 O O . PHE A 1 80 ? -11.546 -2.608 21.945 1.00 79.38 80 PHE A O 1
ATOM 615 N N . THR A 1 81 ? -12.589 -2.952 19.989 1.00 76.25 81 THR A N 1
ATOM 616 C CA . THR A 1 81 ? -13.941 -2.874 20.563 1.00 76.25 81 THR A CA 1
ATOM 617 C C . THR A 1 81 ? -14.233 -4.081 21.459 1.00 76.25 81 THR A C 1
ATOM 619 O O . THR A 1 81 ? -14.780 -3.905 22.542 1.00 76.25 81 THR A O 1
ATOM 622 N N . GLN A 1 82 ? -13.829 -5.287 21.048 1.00 68.00 82 GLN A N 1
ATOM 623 C CA . GLN A 1 82 ? -13.961 -6.507 21.856 1.00 68.00 82 GLN A CA 1
ATOM 624 C C . GLN A 1 82 ? -13.118 -6.429 23.139 1.00 68.00 82 GLN A C 1
ATOM 626 O O . GLN A 1 82 ? -13.606 -6.747 24.216 1.00 68.00 82 GLN A O 1
ATOM 631 N N . SER A 1 83 ? -11.889 -5.910 23.050 1.00 61.69 83 SER A N 1
ATOM 632 C CA . SER A 1 83 ? -10.978 -5.770 24.195 1.00 61.69 83 SER A CA 1
ATOM 633 C C . SER A 1 83 ? -11.443 -4.768 25.255 1.00 61.69 83 SER A C 1
ATOM 635 O O . SER A 1 83 ? -10.973 -4.843 26.382 1.00 61.69 83 SER A O 1
ATOM 637 N N . LYS A 1 84 ? -12.312 -3.812 24.910 1.00 57.19 84 LYS A N 1
ATOM 638 C CA . LYS A 1 84 ? -12.822 -2.798 25.850 1.00 57.19 84 LYS A CA 1
ATOM 639 C C . LYS A 1 84 ? -14.127 -3.221 26.540 1.00 57.19 84 LYS A C 1
ATOM 641 O O . LYS A 1 84 ? -14.632 -2.488 27.382 1.00 57.19 84 LYS A O 1
ATOM 646 N N . SER A 1 85 ? -14.690 -4.358 26.126 1.00 51.22 85 SER A N 1
ATOM 647 C CA . SER A 1 85 ? -15.922 -4.947 26.660 1.00 51.22 85 SER A CA 1
ATOM 648 C C . SER A 1 85 ? -15.659 -6.097 27.646 1.00 51.22 85 SER A C 1
ATOM 650 O O . SER A 1 85 ? -16.622 -6.711 28.108 1.00 51.22 85 SER A O 1
ATOM 652 N N . SER A 1 86 ? -14.390 -6.397 27.936 1.00 46.44 86 SER A N 1
ATOM 653 C CA . SER A 1 86 ? -13.943 -7.326 28.980 1.00 46.44 86 SER A CA 1
ATOM 654 C C . SER A 1 86 ? -13.241 -6.561 30.091 1.00 46.44 86 SER A C 1
ATOM 656 O O . SER A 1 86 ? -13.178 -7.146 31.192 1.00 46.44 86 SER A O 1
#

Secondary structure (DSSP, 8-state):
--HHHHHHHHHHHHHHHHHHHHHHHHT-HHHHHHHTHHHHHHHHHHT--GGG--HHHHHHHHHHHHHHHHHHHHHHHHHHHHHT--

Organism: NCBI:txid454

Radius of gyration: 14.52 Å; chains: 1; bounding box: 36×19×46 Å

pLDDT: mean 84.53, std 8.5, range [46.44, 92.06]

Foldseek 3Di:
DDVVLLVVLLVLLQCQQVVLVVCCVPPHVVSSCVSNVLVVVLCVVVVHDPVPDDPVSVVVSSVSSSVVSSVVSVVVVVVVVVVVVD